Protein AF-A0A7Y0XGB5-F1 (afdb_monomer_lite)

Radius of gyration: 22.44 Å; chains: 1; bounding box: 46×56×45 Å

Structure (mmCIF, N/CA/C/O backbone):
data_AF-A0A7Y0XGB5-F1
#
_entry.id   AF-A0A7Y0XGB5-F1
#
loop_
_atom_site.group_PDB
_atom_site.id
_atom_site.type_symbol
_atom_site.label_atom_id
_atom_site.label_alt_id
_atom_site.label_comp_id
_atom_site.label_asym_id
_atom_site.label_entity_id
_atom_site.label_seq_id
_atom_site.pdbx_PDB_ins_code
_atom_site.Cartn_x
_atom_site.Cartn_y
_atom_site.Cartn_z
_atom_site.occupancy
_atom_site.B_iso_or_equiv
_atom_site.auth_seq_id
_atom_site.auth_comp_id
_atom_site.auth_asym_id
_atom_site.auth_atom_id
_atom_site.pdbx_PDB_model_num
ATOM 1 N N . LEU A 1 1 ? 35.687 43.737 -22.773 1.00 44.31 1 LEU A N 1
ATOM 2 C CA . LEU A 1 1 ? 35.245 44.474 -21.566 1.00 44.31 1 LEU A CA 1
ATOM 3 C C . LEU A 1 1 ? 33.773 44.170 -21.294 1.00 44.31 1 LEU A C 1
ATOM 5 O O . LEU A 1 1 ? 32.914 44.969 -21.633 1.00 44.31 1 LEU A O 1
ATOM 9 N N . LEU A 1 2 ? 33.471 43.005 -20.715 1.00 35.03 2 LEU A N 1
ATOM 10 C CA . LEU A 1 2 ? 32.131 42.685 -20.217 1.00 35.03 2 LEU A CA 1
ATOM 11 C C . LEU A 1 2 ? 32.256 42.267 -18.749 1.00 35.03 2 LEU A C 1
ATOM 13 O O . LEU A 1 2 ? 32.772 41.201 -18.424 1.00 35.03 2 LEU A O 1
ATOM 17 N N . ARG A 1 3 ? 31.885 43.235 -17.904 1.00 40.81 3 ARG A N 1
ATOM 18 C CA . ARG A 1 3 ? 31.459 43.170 -16.500 1.00 40.81 3 ARG A CA 1
ATOM 19 C C . ARG A 1 3 ? 31.345 41.761 -15.900 1.00 40.81 3 ARG A C 1
ATOM 21 O O . ARG A 1 3 ? 30.411 41.025 -16.195 1.00 40.81 3 ARG A O 1
ATOM 28 N N . ARG A 1 4 ? 32.233 41.453 -14.950 1.00 44.00 4 ARG A N 1
ATOM 29 C CA . ARG A 1 4 ? 31.961 40.506 -13.859 1.00 44.00 4 ARG A CA 1
ATOM 30 C C . ARG A 1 4 ? 31.281 41.280 -12.729 1.00 44.00 4 ARG A C 1
ATOM 32 O O . ARG A 1 4 ? 31.955 41.795 -11.843 1.00 44.00 4 ARG A O 1
ATOM 39 N N . GLU A 1 5 ? 29.962 41.411 -12.800 1.00 50.03 5 GLU A N 1
ATOM 40 C CA . GLU A 1 5 ? 29.150 41.884 -11.677 1.00 50.03 5 GLU A CA 1
ATOM 41 C C . GLU A 1 5 ? 28.740 40.684 -10.812 1.00 50.03 5 GLU A C 1
ATOM 43 O O . GLU A 1 5 ? 28.131 39.735 -11.291 1.00 50.03 5 GLU A O 1
ATOM 48 N N . ASN A 1 6 ? 29.155 40.737 -9.544 1.00 51.97 6 ASN A N 1
ATOM 49 C CA . ASN A 1 6 ? 28.532 40.131 -8.364 1.00 51.97 6 ASN A CA 1
ATOM 50 C C . ASN A 1 6 ? 27.801 38.790 -8.550 1.00 51.97 6 ASN A C 1
ATOM 52 O O . ASN A 1 6 ? 26.573 38.725 -8.535 1.00 51.97 6 ASN A O 1
ATOM 56 N N . LEU A 1 7 ? 28.559 37.690 -8.559 1.00 50.31 7 LEU A N 1
ATOM 57 C CA . LEU A 1 7 ? 28.011 36.420 -8.082 1.00 50.31 7 LEU A CA 1
ATOM 58 C C . LEU A 1 7 ? 27.742 36.565 -6.575 1.00 50.31 7 LEU A C 1
ATOM 60 O O . LEU A 1 7 ? 28.677 36.680 -5.775 1.00 50.31 7 LEU A O 1
ATOM 64 N N . SER A 1 8 ? 26.454 36.638 -6.235 1.00 55.69 8 SER A N 1
ATOM 65 C CA . SER A 1 8 ? 25.906 36.788 -4.884 1.00 55.69 8 SER A CA 1
ATOM 66 C C . SER A 1 8 ? 26.525 35.786 -3.902 1.00 55.69 8 SER A C 1
ATOM 68 O O . SER A 1 8 ? 26.764 34.630 -4.253 1.00 55.69 8 SER A O 1
ATOM 70 N N . GLN A 1 9 ? 26.767 36.213 -2.656 1.00 53.59 9 GLN A N 1
ATOM 71 C CA . GLN A 1 9 ? 27.265 35.351 -1.570 1.00 53.59 9 GLN A CA 1
ATOM 72 C C . GLN A 1 9 ? 26.406 34.085 -1.385 1.00 53.59 9 GLN A C 1
ATOM 74 O O . GLN A 1 9 ? 26.955 33.026 -1.109 1.00 53.59 9 GLN A O 1
ATOM 79 N N . LEU A 1 10 ? 25.106 34.151 -1.694 1.00 55.91 10 LEU A N 1
ATOM 80 C CA . LEU A 1 10 ? 24.187 33.005 -1.659 1.00 55.91 10 LEU A CA 1
ATOM 81 C C . LEU A 1 10 ? 24.547 31.881 -2.648 1.00 55.91 10 LEU A C 1
ATOM 83 O O . LEU A 1 10 ? 24.291 30.715 -2.371 1.00 55.91 10 LEU A O 1
ATOM 87 N N . THR A 1 11 ? 25.169 32.196 -3.789 1.00 51.12 11 THR A N 1
ATOM 88 C CA . THR A 1 11 ? 25.649 31.170 -4.733 1.00 51.12 11 THR A CA 1
ATOM 89 C C . THR A 1 11 ? 26.916 30.488 -4.211 1.00 51.12 11 THR A C 1
ATOM 91 O O . THR A 1 11 ? 27.166 29.331 -4.537 1.00 51.12 11 THR A O 1
ATOM 94 N N . LYS A 1 12 ? 27.701 31.168 -3.360 1.00 53.81 12 LYS A N 1
ATOM 95 C CA . LYS A 1 12 ? 28.905 30.595 -2.738 1.00 53.81 12 LYS A CA 1
ATOM 96 C C . LYS A 1 12 ? 28.563 29.612 -1.619 1.00 53.81 12 LYS A C 1
ATOM 98 O O . LYS A 1 12 ? 29.257 28.612 -1.481 1.00 53.81 12 LYS A O 1
ATOM 103 N N . ASP A 1 13 ? 27.470 29.836 -0.897 1.00 58.00 13 ASP A N 1
ATOM 104 C CA . ASP A 1 13 ? 27.019 28.922 0.163 1.00 58.00 13 ASP A CA 1
ATOM 105 C C . ASP A 1 13 ? 26.441 27.608 -0.396 1.00 58.00 13 ASP A C 1
ATOM 107 O O . ASP A 1 13 ? 26.452 26.582 0.281 1.00 58.00 13 ASP A O 1
ATOM 111 N N . CYS A 1 14 ? 26.019 27.604 -1.666 1.00 54.19 14 CYS A N 1
ATOM 112 C CA . CYS A 1 14 ? 25.586 26.406 -2.393 1.00 54.19 14 CYS A CA 1
ATOM 113 C C . CYS A 1 14 ? 26.730 25.648 -3.101 1.00 54.19 14 CYS A C 1
ATOM 115 O O . CYS A 1 14 ? 26.488 24.561 -3.630 1.00 54.19 14 CYS A O 1
ATOM 117 N N . LEU A 1 15 ? 27.977 26.150 -3.074 1.00 53.41 15 LEU A N 1
ATOM 118 C CA . LEU A 1 15 ? 29.151 25.466 -3.652 1.00 53.41 15 LEU A CA 1
ATOM 119 C C . LEU A 1 15 ? 29.417 24.044 -3.120 1.00 53.41 15 LEU A C 1
ATOM 121 O O . LEU A 1 15 ? 29.973 23.249 -3.881 1.00 53.41 15 LEU A O 1
ATOM 125 N N . PRO A 1 16 ? 29.022 23.649 -1.890 1.00 57.03 16 PRO A N 1
ATOM 126 C CA . PRO A 1 16 ? 29.130 22.253 -1.487 1.00 57.03 16 PRO A CA 1
ATOM 127 C C . PRO A 1 16 ? 28.274 21.337 -2.372 1.00 57.03 16 PRO A C 1
ATOM 129 O O . PRO A 1 16 ? 28.682 20.219 -2.658 1.00 57.03 16 PRO A O 1
ATOM 132 N N . PHE A 1 17 ? 27.116 21.796 -2.855 1.00 52.91 17 PHE A N 1
ATOM 133 C CA . PHE A 1 17 ? 26.138 20.936 -3.524 1.00 52.91 17 PHE A CA 1
ATOM 134 C C . PHE A 1 17 ? 26.496 20.622 -4.988 1.00 52.91 17 PHE A C 1
ATOM 136 O O . PHE A 1 17 ? 26.285 19.497 -5.443 1.00 52.91 17 PHE A O 1
ATOM 143 N N . GLU A 1 18 ? 27.107 21.562 -5.718 1.00 55.12 18 GLU A N 1
ATOM 144 C CA . GLU A 1 18 ? 27.540 21.318 -7.106 1.00 55.12 18 GLU A CA 1
ATOM 145 C C . GLU A 1 18 ? 28.686 20.296 -7.194 1.00 55.12 18 GLU A C 1
ATOM 147 O O . GLU A 1 18 ? 28.707 19.465 -8.105 1.00 55.12 18 GLU A O 1
ATOM 152 N N . GLY A 1 19 ? 29.601 20.291 -6.217 1.00 59.75 19 GLY A N 1
ATOM 153 C CA . GLY A 1 19 ? 30.686 19.307 -6.149 1.00 59.75 19 GLY A CA 1
ATOM 154 C C . GLY A 1 19 ? 30.185 17.889 -5.861 1.00 59.75 19 GLY A C 1
ATOM 155 O O . GLY A 1 19 ? 30.659 16.925 -6.468 1.00 59.75 19 GLY A O 1
ATOM 156 N N . PHE A 1 20 ? 29.184 17.751 -4.984 1.00 60.91 20 PHE A N 1
ATOM 157 C CA . PHE A 1 20 ? 28.572 16.451 -4.713 1.00 60.91 20 PHE A CA 1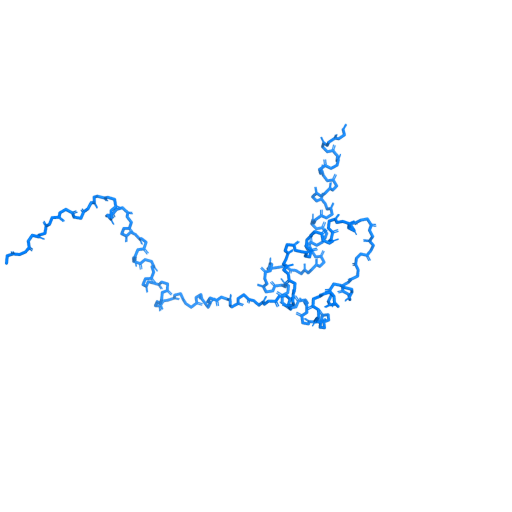
ATOM 158 C C . PHE A 1 20 ? 27.840 15.896 -5.928 1.00 60.91 20 PHE A C 1
ATOM 160 O O . PHE A 1 20 ? 27.933 14.695 -6.138 1.00 60.91 20 PHE A O 1
ATOM 167 N N . ASN A 1 21 ? 27.194 16.719 -6.762 1.00 61.88 21 ASN A N 1
ATOM 168 C CA . ASN A 1 21 ? 26.577 16.228 -8.000 1.00 61.88 21 ASN A CA 1
ATOM 169 C C . ASN A 1 21 ? 27.60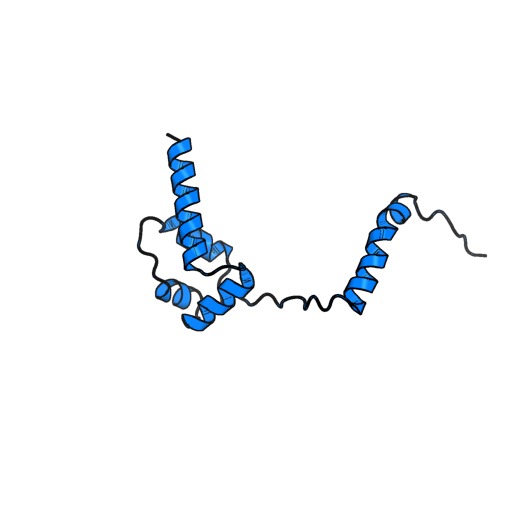3 15.579 -8.936 1.00 61.88 21 ASN A C 1
ATOM 171 O O . ASN A 1 21 ? 27.350 14.493 -9.438 1.00 61.88 21 ASN A O 1
ATOM 175 N N . GLN A 1 22 ? 28.790 16.168 -9.111 1.00 64.31 22 GLN A N 1
ATOM 176 C CA . GLN A 1 22 ? 29.830 15.566 -9.954 1.00 64.31 22 GLN A CA 1
ATOM 177 C C . GLN A 1 22 ? 30.406 14.274 -9.346 1.00 64.31 22 GLN A C 1
ATOM 179 O O . GLN A 1 22 ? 30.762 13.347 -10.073 1.00 64.31 22 GLN A O 1
ATOM 184 N N . LEU A 1 23 ? 30.489 14.187 -8.013 1.00 67.38 23 LEU A N 1
ATOM 185 C CA . LEU A 1 23 ? 30.839 12.945 -7.317 1.00 67.38 23 LEU A CA 1
ATOM 186 C C . LEU A 1 23 ? 29.717 11.902 -7.410 1.00 67.38 23 LEU A C 1
ATOM 188 O O . LEU A 1 23 ? 30.015 10.726 -7.589 1.00 67.38 23 LEU A O 1
ATOM 192 N N . PHE A 1 24 ? 28.449 12.307 -7.345 1.00 65.19 24 PHE A N 1
ATOM 193 C CA . PHE A 1 24 ? 27.295 11.440 -7.573 1.00 65.19 24 PHE A CA 1
ATOM 194 C C . PHE A 1 24 ? 27.249 10.948 -9.020 1.00 65.19 24 PHE A C 1
ATOM 196 O O . PHE A 1 24 ? 27.064 9.764 -9.228 1.00 65.19 24 PHE A O 1
ATOM 203 N N . ASP A 1 25 ? 27.527 11.780 -10.017 1.00 64.31 25 ASP A N 1
ATOM 204 C CA . ASP A 1 25 ? 27.573 11.336 -11.414 1.00 64.31 25 ASP A CA 1
ATOM 205 C C . ASP A 1 25 ? 28.782 10.423 -11.696 1.00 64.31 25 ASP A C 1
ATOM 207 O O . ASP A 1 25 ? 28.701 9.523 -12.530 1.00 64.31 25 ASP A O 1
ATOM 211 N N . ARG A 1 26 ? 29.918 10.638 -11.009 1.00 61.66 26 ARG A N 1
ATOM 212 C CA . ARG A 1 26 ? 31.175 9.905 -11.264 1.00 61.66 26 ARG A CA 1
ATOM 213 C C . ARG A 1 26 ? 31.377 8.656 -10.400 1.00 61.66 26 ARG A C 1
ATOM 215 O O . ARG A 1 26 ? 32.064 7.735 -10.831 1.00 61.66 26 ARG A O 1
ATOM 222 N N . TYR A 1 27 ? 30.815 8.630 -9.196 1.00 62.12 27 TYR A N 1
ATOM 223 C CA . TYR A 1 27 ? 30.946 7.536 -8.220 1.00 62.12 27 TYR A CA 1
ATOM 224 C C . TYR A 1 27 ? 29.604 7.053 -7.679 1.00 62.12 27 TYR A C 1
ATOM 226 O O . TYR A 1 27 ? 29.493 5.919 -7.216 1.00 62.12 27 TYR A O 1
ATOM 234 N N . GLY A 1 28 ? 28.578 7.897 -7.728 1.00 58.22 28 GLY A N 1
ATOM 235 C CA . GLY A 1 28 ? 27.214 7.506 -7.441 1.00 58.22 28 GLY A CA 1
ATOM 236 C C . GLY A 1 28 ? 26.630 6.760 -8.629 1.00 58.22 28 GLY A C 1
ATOM 237 O O . GLY A 1 28 ? 25.710 7.227 -9.291 1.00 58.22 28 GLY A O 1
ATOM 238 N N . SER A 1 29 ? 27.013 5.497 -8.770 1.00 57.62 29 SER A N 1
ATOM 239 C CA . SER A 1 29 ? 26.095 4.480 -9.287 1.00 57.62 29 SER A CA 1
ATOM 240 C C . SER A 1 29 ? 24.924 4.274 -8.308 1.00 57.62 29 SER A C 1
ATOM 242 O O . SER A 1 29 ? 24.526 3.147 -8.024 1.00 57.62 29 SER A O 1
ATOM 244 N N . LEU A 1 30 ? 24.360 5.357 -7.758 1.00 55.47 30 LEU A N 1
ATOM 245 C CA . LEU A 1 30 ? 22.979 5.365 -7.336 1.00 55.47 30 LEU A CA 1
ATOM 246 C C . LEU A 1 30 ? 22.211 5.286 -8.639 1.00 55.47 30 LEU A C 1
ATOM 248 O O . LEU A 1 30 ? 21.825 6.306 -9.210 1.00 55.47 30 LEU A O 1
ATOM 252 N N . GLU A 1 31 ? 22.057 4.066 -9.153 1.00 55.81 31 GLU A N 1
ATOM 253 C CA . GLU A 1 31 ? 21.059 3.811 -10.166 1.00 55.81 31 GLU A CA 1
ATOM 254 C C . GLU A 1 31 ? 19.803 4.517 -9.675 1.00 55.81 31 GLU A C 1
ATOM 256 O O . GLU A 1 31 ? 19.282 4.172 -8.611 1.00 55.81 31 GLU A O 1
ATOM 261 N N . ARG A 1 32 ? 19.391 5.584 -10.375 1.00 56.62 32 ARG A N 1
ATOM 262 C CA . ARG A 1 32 ? 18.093 6.220 -10.169 1.00 56.62 32 ARG A CA 1
ATOM 263 C C . ARG A 1 32 ? 17.115 5.074 -10.278 1.00 56.62 32 ARG A C 1
ATOM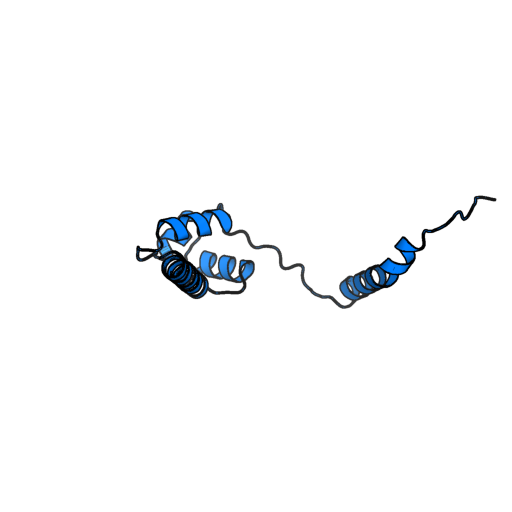 265 O O . ARG A 1 32 ? 16.828 4.633 -11.391 1.00 56.62 32 ARG A O 1
ATOM 272 N N . GLN A 1 33 ? 16.718 4.528 -9.133 1.00 59.44 33 GLN A N 1
ATOM 273 C CA . GLN A 1 33 ? 15.974 3.291 -9.085 1.00 59.44 33 GLN A CA 1
ATOM 274 C C . GLN A 1 33 ? 14.672 3.624 -9.785 1.00 59.44 33 GLN A C 1
ATOM 276 O O . GLN A 1 33 ? 13.877 4.411 -9.270 1.00 59.44 33 GLN A O 1
ATOM 281 N N . LYS A 1 34 ? 14.543 3.167 -11.040 1.00 63.75 34 LYS A N 1
ATOM 282 C CA . LYS A 1 34 ? 13.410 3.525 -11.888 1.00 63.75 34 LYS A CA 1
ATOM 283 C C . LYS A 1 34 ? 12.178 3.172 -11.081 1.00 63.75 34 LYS A C 1
ATOM 285 O O . LYS A 1 34 ? 12.022 2.008 -10.716 1.00 63.75 34 LYS A O 1
ATOM 290 N N . VAL A 1 35 ? 11.374 4.180 -10.742 1.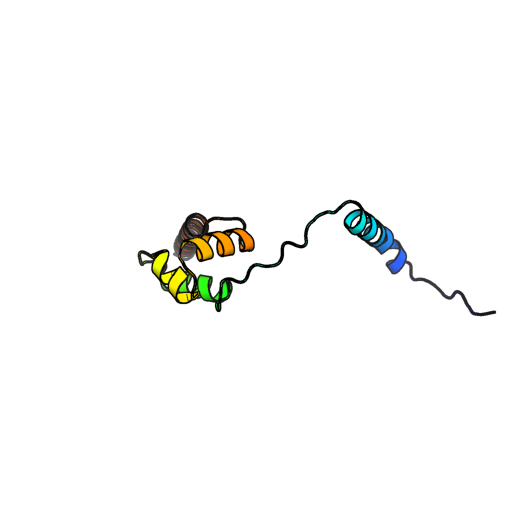00 68.62 35 VAL A N 1
ATOM 291 C CA . VAL A 1 35 ? 10.169 3.984 -9.939 1.00 68.62 35 VAL A CA 1
ATOM 292 C C . VAL A 1 35 ? 9.322 2.970 -10.689 1.00 68.62 35 VAL A C 1
ATOM 294 O O . VAL A 1 35 ? 8.823 3.252 -11.777 1.00 68.62 35 VAL A O 1
ATOM 297 N N . VAL A 1 36 ? 9.251 1.755 -10.151 1.00 78.94 36 VAL A N 1
ATOM 298 C CA . VAL A 1 36 ? 8.501 0.675 -10.774 1.00 78.94 36 VAL A CA 1
ATOM 299 C C . VAL A 1 36 ? 7.027 0.953 -10.482 1.00 78.94 36 VAL A C 1
ATOM 301 O O . VAL A 1 36 ? 6.658 1.002 -9.307 1.00 78.94 36 VAL A O 1
ATOM 304 N N . PRO A 1 37 ? 6.179 1.168 -11.502 1.00 82.81 37 PRO A N 1
ATOM 305 C CA . PRO A 1 37 ? 4.775 1.471 -11.269 1.00 82.81 37 PRO A CA 1
ATOM 306 C C . PRO A 1 37 ? 4.051 0.252 -10.685 1.00 82.81 37 PRO A C 1
ATOM 308 O O . PRO A 1 37 ? 4.298 -0.887 -11.095 1.00 82.81 37 PRO A O 1
ATOM 311 N N . LEU A 1 38 ? 3.108 0.482 -9.769 1.00 85.81 38 LEU A N 1
ATOM 312 C CA . LEU A 1 38 ? 2.182 -0.530 -9.239 1.00 85.81 38 LEU A CA 1
ATOM 313 C C . LEU A 1 38 ? 1.039 -0.811 -10.230 1.00 85.81 38 LEU A C 1
ATOM 315 O O . LEU A 1 38 ? -0.144 -0.731 -9.900 1.00 85.81 38 LEU A O 1
ATOM 319 N N . GLY A 1 39 ? 1.414 -1.107 -11.476 1.00 86.00 39 GLY A N 1
ATOM 320 C CA . GLY A 1 39 ? 0.478 -1.273 -12.580 1.00 86.00 39 GLY A CA 1
ATOM 321 C C . GLY A 1 39 ? -0.257 0.031 -12.873 1.00 86.00 39 GLY A C 1
ATOM 322 O O . GLY A 1 39 ? 0.379 1.047 -13.152 1.00 86.00 39 GLY A O 1
ATOM 323 N N . ASN A 1 40 ? -1.587 -0.002 -12.810 1.00 86.75 40 ASN A N 1
ATOM 324 C CA . ASN A 1 40 ? -2.456 1.150 -13.073 1.00 86.75 40 ASN A CA 1
ATOM 325 C C . ASN A 1 40 ? -2.855 1.939 -11.809 1.00 86.75 40 ASN A C 1
ATOM 327 O O . ASN A 1 40 ? -3.593 2.916 -11.924 1.00 86.75 40 ASN A O 1
ATOM 331 N N . GLN A 1 41 ? -2.391 1.533 -10.622 1.00 88.56 41 GLN A N 1
ATOM 332 C CA . GLN A 1 41 ? -2.725 2.190 -9.357 1.00 88.56 41 GLN A CA 1
ATOM 333 C C . GLN A 1 41 ? -1.536 2.926 -8.747 1.00 88.56 41 GLN A C 1
ATOM 335 O O . GLN A 1 41 ? -0.368 2.612 -8.986 1.00 88.56 41 GLN A O 1
ATOM 340 N N . SER A 1 42 ? -1.854 3.895 -7.890 1.00 87.81 42 SER A N 1
ATOM 341 C CA . SER A 1 42 ? -0.874 4.593 -7.061 1.00 87.81 42 SER A CA 1
ATOM 342 C C . SER A 1 42 ? -0.812 4.002 -5.649 1.00 87.81 42 SER A C 1
ATOM 344 O O . SER A 1 42 ? -1.786 3.433 -5.152 1.00 87.81 42 SER A O 1
ATOM 346 N N . LEU A 1 43 ? 0.316 4.202 -4.954 1.00 87.62 43 LEU A N 1
ATOM 347 C CA . LEU A 1 43 ? 0.426 3.865 -3.529 1.00 87.62 43 LEU A CA 1
ATOM 348 C C . LEU A 1 43 ? -0.600 4.607 -2.662 1.00 87.62 43 LEU A C 1
ATOM 350 O O . LEU A 1 43 ? -1.029 4.059 -1.651 1.00 87.62 43 LEU A O 1
ATOM 354 N N . GLY A 1 44 ? -0.984 5.829 -3.044 1.00 88.69 44 GLY A N 1
ATOM 355 C CA . GLY A 1 44 ? -2.003 6.609 -2.338 1.00 88.69 44 GLY A CA 1
ATOM 356 C C . GLY A 1 44 ? -3.366 5.931 -2.410 1.00 88.69 44 GLY A C 1
ATOM 357 O O . GLY A 1 44 ? -3.933 5.593 -1.380 1.00 88.69 44 GLY A O 1
ATOM 358 N N . THR A 1 45 ? -3.816 5.600 -3.621 1.00 88.19 45 THR A N 1
ATOM 359 C CA . THR A 1 45 ? -5.080 4.881 -3.849 1.00 88.19 45 THR A CA 1
ATOM 360 C C . THR A 1 45 ? -5.113 3.545 -3.111 1.00 88.19 45 THR A C 1
ATOM 362 O O . THR A 1 45 ? -6.116 3.193 -2.494 1.00 88.19 45 THR A O 1
ATOM 365 N N . LEU A 1 46 ? -3.996 2.811 -3.131 1.00 88.25 46 LEU A N 1
ATOM 366 C CA . LEU A 1 46 ? -3.879 1.554 -2.403 1.00 88.25 46 LEU A CA 1
ATOM 367 C C . LEU A 1 46 ? -3.994 1.777 -0.889 1.00 88.25 46 LEU A C 1
ATOM 369 O O . LEU A 1 46 ? -4.707 1.039 -0.214 1.00 88.25 46 LEU A O 1
ATOM 373 N N . LYS A 1 47 ? -3.312 2.801 -0.361 1.00 89.25 47 LYS A N 1
ATOM 374 C CA . LYS A 1 47 ? -3.382 3.183 1.052 1.00 89.25 47 LYS A CA 1
ATOM 375 C C . LYS A 1 47 ? -4.812 3.515 1.460 1.00 89.25 47 LYS A C 1
ATOM 377 O O . LYS A 1 47 ? -5.253 3.014 2.486 1.00 89.25 47 LYS A O 1
ATOM 382 N N . ASP A 1 48 ? -5.520 4.309 0.667 1.00 89.81 48 ASP A N 1
ATOM 383 C CA . ASP A 1 48 ? -6.896 4.716 0.954 1.00 89.81 48 ASP A CA 1
ATOM 384 C C . ASP A 1 48 ? -7.834 3.505 0.968 1.00 89.81 48 ASP A C 1
ATOM 386 O O . ASP A 1 48 ? -8.608 3.328 1.909 1.00 89.81 48 ASP A O 1
ATOM 390 N N . TYR A 1 49 ? -7.692 2.610 -0.015 1.00 87.75 49 TYR A N 1
ATOM 391 C CA . TYR A 1 49 ? -8.424 1.344 -0.054 1.00 87.75 49 TYR A CA 1
ATOM 392 C C . TYR A 1 49 ? -8.153 0.487 1.189 1.00 87.75 49 TYR A C 1
ATOM 394 O O . TYR A 1 49 ? -9.082 -0.035 1.804 1.00 87.75 49 TYR A O 1
ATOM 402 N N . LEU A 1 50 ? -6.885 0.357 1.585 1.00 87.19 50 LEU A N 1
ATOM 403 C CA . LEU A 1 50 ? -6.500 -0.379 2.787 1.00 87.19 50 LEU A CA 1
ATOM 404 C C . LEU A 1 50 ? -7.075 0.259 4.041 1.00 87.19 50 LEU A C 1
ATOM 406 O O . LEU A 1 50 ? -7.635 -0.464 4.851 1.00 87.19 50 LEU A O 1
ATOM 410 N N . MET A 1 51 ? -6.965 1.582 4.184 1.00 87.44 51 MET A N 1
ATOM 411 C CA . MET A 1 51 ? -7.486 2.338 5.325 1.00 87.44 51 MET A CA 1
ATOM 412 C C . MET A 1 51 ? -9.003 2.191 5.472 1.00 87.44 51 MET A C 1
ATOM 414 O O . MET A 1 51 ? -9.482 2.063 6.596 1.00 87.44 51 MET A O 1
ATOM 418 N N . ALA A 1 52 ? -9.738 2.144 4.358 1.00 87.62 52 ALA A N 1
ATOM 419 C CA . ALA A 1 52 ? -11.181 1.914 4.348 1.00 87.62 52 ALA A CA 1
ATOM 420 C C . ALA A 1 52 ? -11.586 0.473 4.718 1.00 87.62 52 ALA A C 1
ATOM 422 O O . ALA A 1 52 ? -12.732 0.259 5.096 1.00 87.62 52 ALA A O 1
ATOM 423 N N . ASN A 1 53 ? -10.668 -0.497 4.621 1.00 84.38 53 ASN A N 1
ATOM 424 C CA . ASN A 1 53 ? -10.933 -1.927 4.830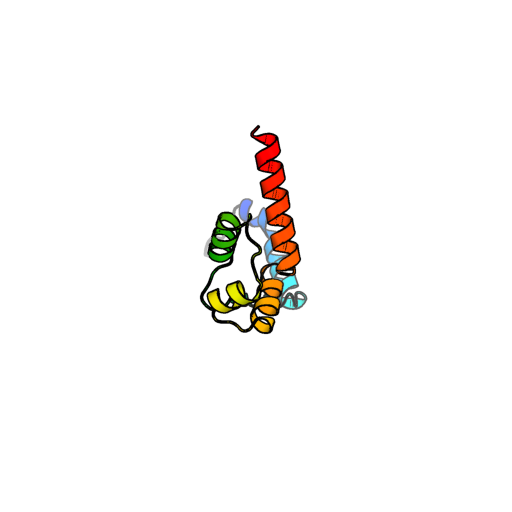 1.00 84.38 53 ASN A CA 1
ATOM 425 C C . ASN A 1 53 ? -9.972 -2.568 5.858 1.00 84.38 53 ASN A C 1
ATOM 427 O O . ASN A 1 53 ? -9.659 -3.758 5.764 1.00 84.38 53 ASN A O 1
ATOM 431 N N . LEU A 1 54 ? -9.436 -1.796 6.818 1.00 77.81 54 LEU A N 1
ATOM 432 C CA . LEU A 1 54 ? -8.442 -2.293 7.791 1.00 77.81 54 LEU A CA 1
ATOM 433 C C . LEU A 1 54 ? -8.991 -3.394 8.709 1.00 77.81 54 LEU A C 1
ATOM 435 O O . LEU A 1 54 ? -8.212 -4.235 9.178 1.00 77.81 54 LEU A O 1
ATOM 439 N N . ASP A 1 55 ? -10.299 -3.361 8.952 1.00 75.50 55 ASP A N 1
ATOM 440 C CA . ASP A 1 55 ? -11.095 -4.302 9.741 1.00 75.50 55 ASP A CA 1
ATOM 441 C C . ASP A 1 55 ? -11.261 -5.664 9.050 1.00 75.50 55 ASP A C 1
ATOM 443 O O . ASP A 1 55 ? -11.443 -6.684 9.714 1.00 75.50 55 ASP A O 1
ATOM 447 N N . GLN A 1 56 ? -11.123 -5.703 7.725 1.00 77.56 56 GLN A N 1
ATOM 448 C CA . GLN A 1 56 ? -11.265 -6.915 6.931 1.00 77.56 56 GLN A CA 1
ATOM 449 C C . GLN A 1 56 ? -9.918 -7.596 6.671 1.00 77.56 56 GLN A C 1
ATOM 451 O O . GLN A 1 56 ? -8.842 -6.987 6.664 1.00 77.56 56 GLN A O 1
ATOM 456 N N . ALA A 1 57 ? -9.961 -8.906 6.423 1.00 71.75 57 ALA A N 1
ATOM 457 C CA . ALA A 1 57 ? -8.799 -9.667 5.986 1.00 71.75 57 ALA A CA 1
ATOM 458 C C . ALA A 1 57 ? -8.442 -9.298 4.534 1.00 71.75 57 ALA A C 1
ATOM 460 O O . ALA A 1 57 ? -8.859 -9.966 3.591 1.00 71.75 57 ALA A O 1
ATOM 461 N N . VAL A 1 58 ? -7.663 -8.228 4.348 1.00 74.38 58 VAL A N 1
ATOM 462 C CA . VAL A 1 58 ? -7.194 -7.814 3.020 1.00 74.38 58 VAL A CA 1
ATOM 463 C C . VAL A 1 58 ? -6.268 -8.884 2.444 1.00 74.38 58 VAL A C 1
ATOM 465 O O . VAL A 1 58 ? -5.166 -9.122 2.949 1.00 74.38 58 VAL A O 1
ATOM 468 N N . ARG A 1 59 ? -6.733 -9.545 1.381 1.00 80.38 59 ARG A N 1
ATOM 469 C CA . ARG A 1 59 ? -5.970 -10.562 0.658 1.00 80.38 59 ARG A CA 1
ATOM 470 C C . ARG A 1 59 ? -5.043 -9.900 -0.349 1.00 80.38 59 ARG A C 1
ATOM 472 O O . ARG A 1 59 ? -5.424 -8.966 -1.050 1.00 80.38 59 ARG A O 1
ATOM 479 N N . LEU A 1 60 ? -3.827 -10.428 -0.441 1.00 80.12 60 LEU A N 1
ATOM 480 C CA . LEU A 1 60 ? -2.833 -9.962 -1.401 1.00 80.12 60 LEU A CA 1
ATOM 481 C C . LEU A 1 60 ? -3.326 -10.102 -2.850 1.00 80.12 60 LEU A C 1
ATOM 483 O O . LEU A 1 60 ? -3.061 -9.226 -3.667 1.00 80.12 60 LEU A O 1
ATOM 487 N N . ASP A 1 61 ? -4.072 -11.172 -3.129 1.00 84.19 61 ASP A N 1
ATOM 488 C CA . ASP A 1 61 ? -4.625 -11.474 -4.451 1.00 84.19 61 ASP A CA 1
ATOM 489 C C . ASP A 1 61 ? -5.524 -10.330 -4.943 1.00 84.19 61 ASP A C 1
ATOM 491 O O . ASP A 1 61 ? -5.296 -9.781 -6.018 1.00 84.19 61 ASP A O 1
ATOM 495 N N . SER A 1 62 ? -6.441 -9.859 -4.093 1.00 86.00 62 SER A N 1
ATOM 496 C CA . SER A 1 62 ? -7.358 -8.759 -4.415 1.00 86.00 62 SER A CA 1
ATOM 497 C C . SER A 1 62 ? -6.634 -7.441 -4.702 1.00 86.00 62 SER A C 1
ATOM 499 O O . SER A 1 62 ? -7.048 -6.672 -5.564 1.00 86.00 62 SER A O 1
ATOM 501 N N . LEU A 1 63 ? -5.523 -7.172 -4.009 1.00 86.19 63 LEU A N 1
ATOM 502 C CA . LEU A 1 63 ? -4.715 -5.977 -4.271 1.00 86.19 63 LEU A CA 1
ATOM 503 C C . LEU A 1 63 ? -3.918 -6.098 -5.570 1.00 86.19 63 LEU A C 1
ATOM 505 O O . LEU A 1 63 ? -3.754 -5.113 -6.286 1.00 86.19 63 LEU A O 1
ATOM 509 N N . SER A 1 64 ? -3.438 -7.300 -5.887 1.00 89.00 64 SER A N 1
ATOM 510 C CA . SER A 1 64 ? -2.764 -7.548 -7.158 1.00 89.00 64 SER A CA 1
ATOM 511 C C . SER A 1 64 ? -3.722 -7.393 -8.344 1.00 89.00 64 SER A C 1
ATOM 513 O O . SER A 1 64 ? -3.370 -6.725 -9.315 1.00 89.00 64 SER A O 1
ATOM 515 N N . GLU A 1 65 ? -4.963 -7.870 -8.213 1.00 89.50 65 GLU A N 1
ATOM 516 C CA . GLU A 1 65 ? -6.036 -7.666 -9.193 1.00 89.50 65 GLU A CA 1
ATOM 517 C C . GLU A 1 65 ? -6.380 -6.183 -9.371 1.00 89.50 65 GLU A C 1
ATOM 519 O O . GLU A 1 65 ? -6.457 -5.706 -10.504 1.00 89.50 65 GLU A O 1
ATOM 524 N N . LEU A 1 66 ? -6.505 -5.431 -8.270 1.00 87.50 66 LEU A N 1
ATOM 525 C CA . LEU A 1 66 ? -6.753 -3.985 -8.302 1.00 87.50 66 LEU A CA 1
ATOM 526 C C . LEU A 1 66 ? -5.658 -3.230 -9.077 1.00 87.50 66 LEU A C 1
ATOM 528 O O . LEU A 1 66 ? -5.955 -2.284 -9.807 1.00 87.50 66 LEU A O 1
ATOM 532 N N . CYS A 1 67 ? -4.407 -3.674 -8.940 1.00 89.00 67 CYS A N 1
ATOM 533 C CA . CYS A 1 67 ? -3.246 -3.157 -9.664 1.00 89.00 67 CYS A CA 1
ATOM 534 C C . CYS A 1 67 ? -3.071 -3.740 -11.079 1.00 89.00 67 CYS A C 1
ATOM 536 O O . CYS A 1 67 ? -2.143 -3.329 -11.774 1.00 89.00 67 CYS A O 1
ATOM 538 N N . GLN A 1 68 ? -3.910 -4.691 -11.508 1.00 90.94 68 GLN A N 1
ATOM 539 C CA . GLN A 1 68 ? -3.765 -5.448 -12.762 1.00 90.94 68 GLN A CA 1
ATOM 540 C C . GLN A 1 68 ? -2.399 -6.149 -12.896 1.00 90.94 68 GLN A C 1
ATOM 542 O O . GLN A 1 68 ? -1.801 -6.205 -13.971 1.00 90.94 68 GLN A O 1
ATOM 547 N N . LEU A 1 69 ? -1.887 -6.680 -11.785 1.00 90.88 69 LEU A N 1
ATOM 548 C CA . LEU A 1 69 ? -0.623 -7.407 -11.704 1.00 90.88 69 LEU A CA 1
ATOM 549 C C . LEU A 1 69 ? -0.861 -8.817 -11.164 1.00 90.88 69 LEU A C 1
ATOM 551 O O . LEU A 1 69 ? -1.767 -9.049 -10.370 1.00 90.88 69 LEU A O 1
ATOM 555 N N . SER A 1 70 ? 0.010 -9.761 -11.519 1.00 91.88 70 SER A N 1
ATOM 556 C CA . SER A 1 70 ? 0.075 -11.019 -10.766 1.00 91.88 70 SER A CA 1
ATOM 557 C C . SER A 1 70 ? 0.557 -10.765 -9.325 1.00 91.88 70 SER A C 1
ATOM 559 O O . SER A 1 70 ? 1.294 -9.797 -9.087 1.00 91.88 70 SER A O 1
ATOM 561 N N . PRO A 1 71 ? 0.241 -11.643 -8.355 1.00 90.38 71 PRO A N 1
ATOM 562 C CA . PRO A 1 71 ? 0.678 -11.483 -6.966 1.00 90.38 71 PRO A CA 1
ATOM 563 C C . PRO A 1 71 ? 2.197 -11.315 -6.806 1.00 90.38 71 PRO A C 1
ATOM 565 O O . PRO A 1 71 ? 2.664 -10.502 -6.006 1.00 90.38 71 PRO A O 1
ATOM 568 N N . THR A 1 72 ? 2.991 -12.036 -7.601 1.00 91.31 72 THR A N 1
ATOM 569 C CA . THR A 1 72 ? 4.461 -11.956 -7.587 1.00 91.31 72 THR A CA 1
ATOM 570 C C . THR A 1 72 ? 4.981 -10.649 -8.181 1.00 91.31 72 THR A C 1
ATOM 572 O O . THR A 1 72 ? 5.903 -10.049 -7.620 1.00 91.31 72 THR A O 1
ATOM 575 N N . GLN A 1 73 ? 4.391 -10.165 -9.280 1.00 91.12 73 GLN A N 1
ATOM 576 C CA . GLN A 1 73 ? 4.710 -8.842 -9.829 1.00 91.12 73 GLN A CA 1
ATOM 577 C C . GLN A 1 73 ? 4.355 -7.747 -8.826 1.00 91.12 73 GLN A C 1
ATOM 579 O O . GLN A 1 73 ? 5.205 -6.914 -8.517 1.00 91.12 73 GLN A O 1
ATOM 584 N N . PHE A 1 74 ? 3.153 -7.799 -8.250 1.00 92.00 74 PHE A N 1
ATOM 585 C CA . PHE A 1 74 ? 2.711 -6.852 -7.235 1.00 92.00 74 PHE A CA 1
ATOM 586 C C . PHE A 1 74 ? 3.688 -6.797 -6.058 1.00 92.00 74 PHE A C 1
ATOM 588 O O . PHE A 1 74 ? 4.179 -5.722 -5.734 1.00 92.00 74 PHE A O 1
ATOM 595 N N . GLN A 1 75 ? 4.064 -7.938 -5.469 1.00 91.06 75 GLN A N 1
ATOM 596 C CA . GLN A 1 75 ? 5.033 -7.971 -4.366 1.00 91.06 75 GLN A CA 1
ATOM 597 C C . GLN A 1 75 ? 6.372 -7.321 -4.732 1.00 91.06 75 GLN A C 1
ATOM 599 O O . GLN A 1 75 ? 6.918 -6.551 -3.938 1.00 91.06 75 GLN A O 1
ATOM 604 N N . ARG A 1 76 ? 6.910 -7.622 -5.922 1.00 89.81 76 ARG A N 1
ATOM 605 C CA . ARG A 1 76 ? 8.184 -7.052 -6.383 1.00 89.81 76 ARG A CA 1
ATOM 606 C C . ARG A 1 76 ? 8.082 -5.547 -6.604 1.00 89.81 76 ARG A C 1
ATOM 608 O O . ARG A 1 76 ? 8.948 -4.819 -6.128 1.00 89.81 76 ARG A O 1
ATOM 615 N N . HIS A 1 77 ? 7.039 -5.095 -7.293 1.00 91.00 77 HIS A N 1
ATOM 616 C CA . HIS A 1 77 ? 6.812 -3.684 -7.608 1.00 91.00 77 HIS A CA 1
ATOM 617 C C . HIS A 1 77 ? 6.568 -2.887 -6.321 1.00 91.00 77 HIS A C 1
ATOM 619 O O . HIS A 1 77 ? 7.199 -1.859 -6.089 1.00 91.00 77 HIS A O 1
ATOM 625 N N . PHE A 1 78 ? 5.750 -3.432 -5.421 1.00 90.94 78 PHE A N 1
ATOM 626 C CA . PHE A 1 78 ? 5.456 -2.842 -4.124 1.00 90.94 78 PHE A CA 1
ATOM 627 C C . PHE A 1 78 ? 6.709 -2.698 -3.261 1.00 90.94 78 PHE A C 1
ATOM 629 O O . PHE A 1 78 ? 6.968 -1.621 -2.723 1.00 90.94 78 PHE A O 1
ATOM 636 N N . LYS A 1 79 ? 7.523 -3.757 -3.156 1.00 89.75 79 LYS A N 1
ATOM 637 C CA . LYS A 1 79 ? 8.777 -3.714 -2.394 1.00 89.75 79 LYS A CA 1
ATOM 638 C C . LYS A 1 79 ? 9.788 -2.756 -3.016 1.00 89.75 79 LYS A C 1
ATOM 640 O O . LYS A 1 79 ? 10.474 -2.059 -2.277 1.00 89.75 79 LYS A O 1
ATOM 645 N N . ALA A 1 80 ? 9.863 -2.691 -4.345 1.00 87.06 80 ALA A N 1
ATOM 646 C CA . ALA A 1 80 ? 10.726 -1.739 -5.039 1.00 87.06 80 ALA A CA 1
ATOM 647 C C . ALA A 1 80 ? 10.324 -0.281 -4.761 1.00 87.06 80 ALA A C 1
ATOM 649 O O . ALA A 1 80 ? 11.197 0.574 -4.672 1.00 87.06 80 ALA A O 1
ATOM 650 N N . GLN A 1 81 ? 9.028 -0.002 -4.593 1.00 87.50 81 GLN A N 1
ATOM 651 C CA . GLN A 1 81 ? 8.528 1.356 -4.371 1.00 87.50 81 GLN A CA 1
ATOM 652 C C . GLN A 1 81 ? 8.499 1.774 -2.890 1.00 87.50 81 GLN A C 1
ATOM 654 O O . GLN A 1 81 ? 8.730 2.938 -2.580 1.00 87.50 81 GLN A O 1
ATOM 659 N N . THR A 1 82 ? 8.212 0.850 -1.969 1.00 88.06 82 THR A N 1
ATOM 660 C CA . THR A 1 82 ? 8.049 1.145 -0.527 1.00 88.06 82 THR A CA 1
ATOM 661 C C . THR A 1 82 ? 9.236 0.727 0.337 1.00 88.06 82 THR A C 1
ATOM 663 O O . THR A 1 82 ? 9.289 1.072 1.516 1.00 88.06 82 THR A O 1
ATOM 666 N N . GLY A 1 83 ? 10.166 -0.062 -0.207 1.00 88.62 83 GLY A N 1
ATOM 667 C CA . GLY A 1 83 ? 11.278 -0.660 0.535 1.00 88.62 83 GLY A CA 1
ATOM 668 C C . GLY A 1 83 ? 10.880 -1.825 1.452 1.00 88.62 83 GLY A C 1
ATOM 669 O O . GLY A 1 83 ? 11.751 -2.448 2.056 1.00 88.62 83 GLY A O 1
ATOM 670 N N . MET A 1 84 ? 9.591 -2.166 1.550 1.00 90.25 84 MET A N 1
ATOM 671 C CA . MET A 1 84 ? 9.088 -3.210 2.447 1.00 90.25 84 MET A CA 1
ATOM 672 C C . MET A 1 84 ? 8.076 -4.131 1.767 1.00 90.25 84 MET A C 1
ATOM 674 O O . MET A 1 84 ? 7.576 -3.858 0.680 1.00 90.25 84 MET A O 1
ATOM 678 N N . THR A 1 85 ? 7.794 -5.277 2.384 1.00 90.25 85 THR A N 1
ATOM 679 C CA . THR A 1 85 ? 6.784 -6.199 1.852 1.00 90.25 85 THR A CA 1
ATOM 680 C C . THR A 1 85 ? 5.373 -5.649 2.097 1.00 90.25 85 THR A C 1
ATOM 682 O O . THR A 1 85 ? 5.158 -4.963 3.101 1.00 90.25 85 THR A O 1
ATOM 685 N N . PRO A 1 86 ? 4.390 -5.986 1.239 1.00 89.06 86 PRO A N 1
ATOM 686 C CA . PRO A 1 86 ? 3.001 -5.564 1.433 1.00 89.06 86 PRO A CA 1
ATOM 687 C C . PRO A 1 86 ? 2.462 -5.902 2.829 1.00 89.06 86 PRO A C 1
ATOM 689 O O . PRO A 1 86 ? 1.895 -5.047 3.501 1.00 89.06 86 PRO A O 1
ATOM 692 N N . TYR A 1 87 ? 2.724 -7.122 3.313 1.00 88.06 87 TYR A N 1
ATOM 693 C CA . TYR A 1 87 ? 2.258 -7.579 4.626 1.00 88.06 87 TYR A CA 1
ATOM 694 C C . TYR A 1 87 ? 2.799 -6.730 5.785 1.00 88.06 87 TYR A C 1
ATOM 696 O O . TYR A 1 87 ? 2.038 -6.327 6.664 1.00 88.06 87 TYR A O 1
ATOM 704 N N . ALA A 1 88 ? 4.101 -6.419 5.773 1.00 90.00 88 ALA A N 1
ATOM 705 C CA . ALA A 1 88 ? 4.717 -5.590 6.807 1.00 90.00 88 ALA A CA 1
ATOM 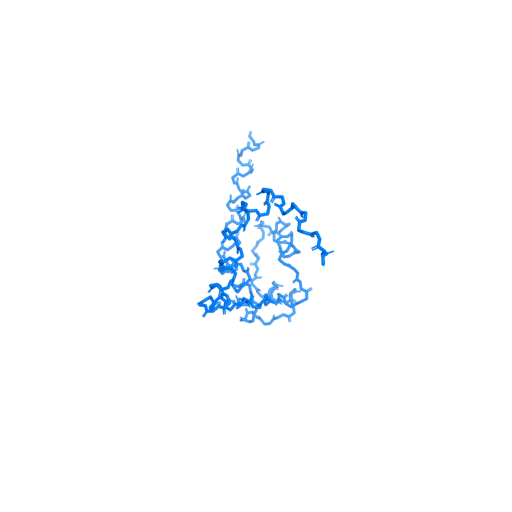706 C C . ALA A 1 88 ? 4.136 -4.168 6.807 1.00 90.00 88 ALA A C 1
ATOM 708 O O . ALA A 1 88 ? 3.863 -3.605 7.868 1.00 90.00 88 ALA A O 1
ATOM 709 N N . TRP A 1 89 ? 3.891 -3.610 5.619 1.00 90.75 89 TRP A N 1
ATOM 710 C CA . TRP A 1 89 ? 3.279 -2.293 5.487 1.00 90.75 89 TRP A CA 1
ATOM 711 C C . TRP A 1 89 ? 1.834 -2.270 6.006 1.00 90.75 89 TRP A C 1
ATOM 713 O O . TRP A 1 89 ? 1.472 -1.363 6.753 1.00 90.75 89 TRP A O 1
ATOM 723 N N . PHE A 1 90 ? 1.023 -3.291 5.704 1.00 88.88 90 PHE A N 1
ATOM 724 C CA . PHE A 1 90 ? -0.359 -3.373 6.202 1.00 88.88 90 PHE A CA 1
ATOM 725 C C . PHE A 1 90 ? -0.422 -3.545 7.719 1.00 88.88 90 PHE A C 1
ATOM 727 O O . PHE A 1 90 ? -1.232 -2.896 8.378 1.00 88.88 90 PHE A O 1
ATOM 734 N N . ALA A 1 91 ? 0.446 -4.387 8.288 1.00 88.88 91 ALA A N 1
ATOM 735 C CA . ALA A 1 91 ? 0.540 -4.556 9.736 1.00 88.88 91 ALA A CA 1
ATOM 736 C C . ALA A 1 91 ? 0.876 -3.227 10.428 1.00 88.88 91 ALA A C 1
ATOM 738 O O . ALA A 1 91 ? 0.246 -2.866 11.422 1.00 88.88 91 ALA A O 1
ATOM 739 N N . ARG A 1 92 ? 1.811 -2.460 9.855 1.00 91.00 92 ARG A N 1
ATOM 740 C CA . ARG A 1 92 ? 2.148 -1.120 10.335 1.00 91.00 92 ARG A CA 1
ATOM 741 C C . ARG A 1 92 ? 0.954 -0.165 10.269 1.00 91.00 92 ARG A C 1
ATOM 743 O O . ARG A 1 92 ? 0.680 0.496 11.263 1.00 91.00 92 ARG A O 1
ATOM 750 N N . LEU A 1 93 ? 0.221 -0.123 9.153 1.00 89.62 93 LEU A N 1
ATOM 751 C CA . LEU A 1 93 ? -0.975 0.724 9.023 1.00 89.62 93 LEU A CA 1
ATOM 752 C C . LEU A 1 93 ? -2.044 0.382 10.071 1.00 89.62 93 LEU A C 1
ATOM 754 O O . LEU A 1 93 ? -2.622 1.285 10.671 1.00 89.62 93 LEU A O 1
ATOM 758 N N . ARG A 1 94 ? -2.274 -0.911 10.335 1.00 89.12 94 ARG A N 1
ATOM 759 C CA . ARG A 1 94 ? -3.208 -1.364 11.380 1.00 89.12 94 ARG A CA 1
ATOM 760 C C . ARG A 1 94 ? -2.785 -0.904 12.772 1.00 89.12 94 ARG A C 1
ATOM 762 O O . ARG A 1 94 ? -3.624 -0.426 13.528 1.00 89.12 94 ARG A O 1
ATOM 769 N N . LEU A 1 95 ? -1.498 -1.023 13.099 1.00 90.56 95 LEU A N 1
ATOM 770 C CA . LEU A 1 95 ? -0.962 -0.559 14.380 1.00 90.56 95 LEU A CA 1
ATOM 771 C C . LEU A 1 95 ? -1.089 0.959 14.530 1.00 90.56 95 LEU A C 1
ATOM 773 O O . LEU A 1 95 ? -1.594 1.426 15.547 1.00 90.56 95 LEU A O 1
ATOM 777 N N . GLU A 1 96 ? -0.687 1.721 13.511 1.00 92.06 96 GLU A N 1
ATOM 778 C CA . GLU A 1 96 ? -0.803 3.184 13.508 1.00 92.06 96 GLU A CA 1
ATOM 779 C C . GLU A 1 96 ? -2.261 3.631 13.685 1.00 92.06 96 GLU A C 1
ATOM 781 O O . GLU A 1 96 ? -2.535 4.563 14.442 1.00 92.06 96 GLU A O 1
ATOM 786 N N . GLN A 1 97 ? -3.210 2.949 13.037 1.00 89.25 97 GLN A N 1
ATOM 787 C CA . GLN A 1 97 ? -4.633 3.239 13.195 1.00 89.25 97 GLN A CA 1
ATOM 788 C C . GLN A 1 97 ? -5.146 2.881 14.595 1.00 89.25 97 GLN A C 1
ATOM 790 O O . GLN A 1 97 ? -5.852 3.682 15.204 1.00 89.25 97 GLN A O 1
ATOM 795 N N . GLY A 1 98 ? -4.772 1.716 15.130 1.00 91.25 98 GLY A N 1
ATOM 796 C CA . GLY A 1 98 ? -5.141 1.308 16.486 1.00 91.25 98 GLY A CA 1
ATOM 797 C C . GLY A 1 98 ? -4.635 2.292 17.543 1.00 91.25 98 GLY A C 1
ATOM 798 O O . GLY A 1 98 ? -5.395 2.704 18.413 1.00 91.25 98 GLY A O 1
ATOM 799 N N . MET A 1 99 ? -3.384 2.748 17.423 1.00 92.75 99 MET A N 1
ATOM 800 C CA . MET A 1 99 ? -2.817 3.765 18.316 1.00 92.75 99 MET A CA 1
ATOM 801 C C . MET A 1 99 ? -3.589 5.085 18.253 1.00 92.75 99 MET A C 1
ATOM 803 O O . MET A 1 99 ? -3.878 5.664 19.297 1.00 92.75 99 MET A O 1
ATOM 807 N N . LYS A 1 100 ? -3.962 5.548 17.053 1.00 90.81 100 LYS A N 1
ATOM 808 C CA . LYS A 1 100 ? -4.775 6.765 16.894 1.00 90.81 100 LYS A CA 1
ATOM 809 C C . LYS A 1 100 ? -6.136 6.644 17.569 1.00 90.81 100 LYS A C 1
ATOM 811 O O . LYS A 1 100 ? -6.572 7.592 18.209 1.00 90.81 100 LYS A O 1
ATOM 816 N N . LEU A 1 101 ? -6.791 5.490 17.439 1.00 88.62 101 LEU A N 1
ATOM 817 C CA . LEU A 1 101 ? -8.084 5.242 18.078 1.00 88.62 101 LEU A CA 1
ATOM 818 C C . LEU A 1 101 ? -7.970 5.243 19.607 1.00 88.62 101 LEU A C 1
ATOM 820 O O . LEU A 1 101 ? -8.825 5.818 20.267 1.00 88.62 101 LEU A O 1
ATOM 824 N N . LEU A 1 102 ? -6.897 4.669 20.159 1.00 93.12 102 LEU A N 1
ATOM 825 C CA . LEU A 1 102 ? -6.639 4.687 21.603 1.00 93.12 102 LEU A CA 1
ATOM 826 C C . LEU A 1 102 ? -6.313 6.083 22.149 1.00 93.12 102 LEU A C 1
ATOM 828 O O . LEU A 1 102 ? -6.571 6.340 23.313 1.00 93.12 102 LEU A O 1
ATOM 832 N N . GLN A 1 103 ? -5.718 6.965 21.343 1.00 91.81 103 GLN A N 1
ATOM 833 C CA . GLN A 1 103 ? -5.416 8.345 21.746 1.00 91.81 103 GLN A CA 1
ATOM 834 C C . GLN A 1 103 ? -6.621 9.287 21.638 1.00 91.81 103 GLN A C 1
ATOM 836 O O . GLN A 1 103 ? -6.624 10.343 22.265 1.00 91.81 103 GLN A O 1
ATOM 841 N N . ALA A 1 104 ? -7.594 8.950 20.791 1.00 85.94 104 ALA A N 1
ATOM 842 C CA . ALA A 1 104 ? -8.779 9.765 20.544 1.00 85.94 104 ALA A CA 1
ATOM 843 C C . ALA A 1 104 ? -9.956 9.445 21.485 1.00 85.94 104 ALA A C 1
ATOM 845 O O . ALA A 1 104 ? -10.948 10.175 21.457 1.00 85.94 104 ALA A O 1
ATOM 846 N N . GLY A 1 105 ? -9.864 8.360 22.259 1.00 62.50 105 GLY A N 1
ATOM 847 C CA . GLY A 1 105 ? -10.824 7.975 23.299 1.00 62.50 105 GLY A CA 1
ATOM 848 C C . GLY A 1 105 ? -10.317 8.328 24.686 1.00 62.50 105 GLY A C 1
ATOM 849 O O . GLY A 1 105 ? -11.171 8.675 25.527 1.00 62.50 105 GLY A O 1
#

Foldseek 3Di:
DDDPPDPDVVVVVCVVVVVVVVCCVVVVPVVPLPLQDLAPDDPVVVLVVCLVQLVDDDDLCVSCVVNVHGSVSNQVNVCSNPVDGPVVVSVVSSVVVVVVVVVVD

Secondary structure (DSSP, 8-state):
--------HHHHHTHHHHHHHHHHHHH----------BTTB-HHHHHHHHHHTTTS---HHHHHHHTTS-HHHHHHHHHHHHSS-HHHHHHHHHHHHHHHHHHH-

pLDDT: mean 76.85, std 15.92, range [35.03, 93.12]

InterPro domains:
  IPR009057 Homedomain-like superfamily [SSF46689] (42-90)
  IPR018060 AraC-like, DNA binding HTH domain [PF00165] (53-89)
  IPR018060 AraC-like, DNA binding HTH domain [PS01124] (44-105)
  IPR050204 AraC/XylS family transcriptional regulators [PTHR46796] (5-104)

Sequence (105 aa):
LLRRENLSQLTKDCLPFEGFNQLFDRYGSLERQKVVPLGNQSLGTLKDYLMANLDQAVRLDSLSELCQLSPTQFQRHFKAQTGMTPYAWFARLRLEQGMKLLQAG

Organism: Vibrio parahaemolyticus (NCBI:txid670)